Protein AF-A0A6B3GJB8-F1 (afdb_monomer)

Mean predicted aligned error: 4.23 Å

Radius of gyration: 13.43 Å; Cα contacts (8 Å, |Δi|>4): 117; chains: 1; bounding box: 30×20×35 Å

Structure (mmCIF, N/CA/C/O backbone):
data_AF-A0A6B3GJB8-F1
#
_entry.id   AF-A0A6B3GJB8-F1
#
loop_
_atom_site.group_PDB
_atom_site.id
_atom_site.type_symbol
_atom_site.label_atom_id
_atom_site.label_alt_id
_atom_site.label_comp_id
_atom_site.label_asym_id
_atom_site.label_entity_id
_atom_site.label_seq_id
_atom_site.pdbx_PDB_ins_code
_atom_site.Cartn_x
_atom_site.Cartn_y
_atom_site.Cartn_z
_atom_site.occupancy
_atom_site.B_iso_or_equiv
_atom_site.auth_seq_id
_atom_site.auth_comp_id
_atom_site.auth_asym_id
_atom_site.auth_atom_id
_atom_site.pdbx_PDB_model_num
ATOM 1 N N . SER A 1 1 ? 12.548 7.630 12.972 1.00 66.88 1 SER A N 1
ATOM 2 C CA . SER A 1 1 ? 12.031 6.910 11.793 1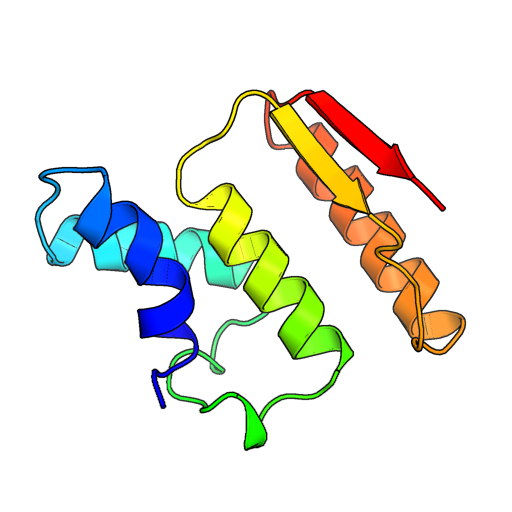.00 66.88 1 SER A CA 1
ATOM 3 C C . SER A 1 1 ? 11.082 5.821 12.235 1.00 66.88 1 SER A C 1
ATOM 5 O O . SER A 1 1 ? 11.374 5.161 13.221 1.00 66.88 1 SER A O 1
ATOM 7 N N . MET A 1 2 ? 9.956 5.674 11.542 1.00 88.81 2 MET A N 1
ATOM 8 C CA . MET A 1 2 ? 8.957 4.627 11.790 1.00 88.81 2 MET A CA 1
ATOM 9 C C . MET A 1 2 ? 9.321 3.359 11.006 1.00 88.81 2 MET A C 1
ATOM 11 O O . MET A 1 2 ? 9.931 3.468 9.940 1.00 88.81 2 MET A O 1
ATOM 15 N N . SER A 1 3 ? 8.952 2.181 11.515 1.00 94.94 3 SER A N 1
ATOM 16 C CA . SER A 1 3 ? 9.074 0.911 10.782 1.00 94.94 3 SER A CA 1
ATOM 17 C C . SER A 1 3 ? 8.152 0.881 9.556 1.00 94.94 3 SER A C 1
ATOM 19 O O . SER A 1 3 ? 7.265 1.730 9.414 1.00 94.94 3 SER A O 1
ATOM 21 N N . LEU A 1 4 ? 8.346 -0.081 8.653 1.00 95.19 4 LEU A N 1
ATOM 22 C CA . LEU A 1 4 ? 7.435 -0.318 7.532 1.00 95.19 4 LEU A CA 1
ATOM 23 C C . LEU A 1 4 ? 6.006 -0.574 8.031 1.00 95.19 4 LEU A C 1
ATOM 25 O O . LEU A 1 4 ? 5.071 0.048 7.528 1.00 95.19 4 LEU A O 1
ATOM 29 N N . PHE A 1 5 ? 5.850 -1.402 9.068 1.00 96.62 5 PHE A N 1
ATOM 30 C CA . PHE A 1 5 ? 4.564 -1.638 9.723 1.00 96.62 5 PHE A CA 1
ATOM 31 C C . PHE A 1 5 ? 3.934 -0.338 10.222 1.00 96.62 5 PHE A C 1
ATOM 33 O O . PHE A 1 5 ? 2.789 -0.041 9.894 1.00 96.62 5 PHE A O 1
ATOM 40 N N . ASP A 1 6 ? 4.683 0.469 10.975 1.00 96.25 6 ASP A N 1
ATOM 41 C CA . ASP A 1 6 ? 4.153 1.702 11.557 1.00 96.25 6 ASP A CA 1
ATOM 42 C C . ASP A 1 6 ? 3.796 2.739 10.490 1.00 96.25 6 ASP A C 1
ATOM 44 O O . ASP A 1 6 ? 2.800 3.444 10.638 1.00 96.25 6 ASP A O 1
ATOM 48 N N . ASN A 1 7 ? 4.568 2.821 9.401 1.00 95.75 7 ASN A N 1
ATOM 49 C CA . ASN A 1 7 ? 4.246 3.690 8.266 1.00 95.75 7 ASN A CA 1
ATOM 50 C C . ASN A 1 7 ? 2.909 3.309 7.626 1.00 95.75 7 ASN A C 1
ATOM 52 O O . ASN A 1 7 ? 2.126 4.191 7.279 1.00 95.75 7 ASN A O 1
ATOM 56 N N . ILE A 1 8 ? 2.657 2.011 7.460 1.00 96.38 8 ILE A N 1
ATOM 57 C CA . ILE A 1 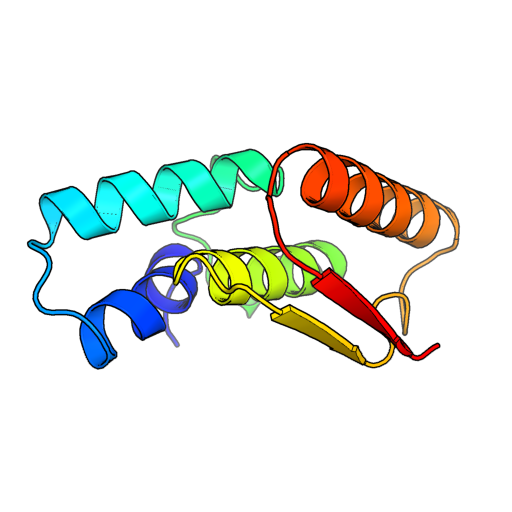8 ? 1.428 1.494 6.854 1.00 96.38 8 ILE A CA 1
ATOM 58 C C . ILE A 1 8 ? 0.255 1.589 7.842 1.00 96.38 8 ILE A C 1
ATOM 60 O O . ILE A 1 8 ? -0.860 1.889 7.435 1.00 96.38 8 ILE A O 1
ATOM 64 N N . ALA A 1 9 ? 0.495 1.416 9.143 1.00 97.12 9 ALA A N 1
ATOM 65 C CA . ALA A 1 9 ? -0.514 1.556 10.195 1.00 97.12 9 ALA A CA 1
ATOM 66 C C . ALA A 1 9 ? -0.944 3.011 10.443 1.00 97.12 9 ALA A C 1
ATOM 68 O O . ALA A 1 9 ? -2.032 3.247 10.970 1.00 97.12 9 ALA A O 1
ATOM 69 N N . PHE A 1 10 ? -0.099 3.984 10.093 1.00 96.44 10 PHE A N 1
ATOM 70 C CA . PHE A 1 10 ? -0.301 5.394 10.424 1.00 96.44 10 PHE A CA 1
ATOM 71 C C . PHE A 1 10 ? -1.679 5.946 10.006 1.00 96.44 10 PHE A C 1
ATOM 73 O O . PHE A 1 10 ? -2.377 6.458 10.879 1.00 96.44 10 PHE A O 1
ATOM 80 N N . PRO A 1 11 ? -2.160 5.781 8.755 1.00 95.81 11 PRO A N 1
ATOM 81 C CA . PRO A 1 11 ? -3.463 6.318 8.360 1.00 95.81 11 PRO A CA 1
ATOM 82 C C . PRO A 1 11 ? -4.630 5.704 9.144 1.00 95.81 11 PRO A C 1
ATOM 84 O O . PRO A 1 11 ? -5.595 6.396 9.455 1.00 95.81 11 PRO A O 1
ATOM 87 N N . LEU A 1 12 ? -4.540 4.418 9.505 1.00 96.12 12 LEU A N 1
ATOM 88 C CA . LEU A 1 12 ? -5.557 3.755 10.323 1.00 96.12 12 LEU A CA 1
ATOM 89 C C . LEU A 1 12 ? -5.597 4.324 11.741 1.00 96.12 12 LEU A C 1
ATOM 91 O O . LEU A 1 12 ? -6.685 4.518 12.280 1.00 96.12 12 LEU A O 1
ATOM 95 N N . ARG A 1 13 ? -4.430 4.588 12.340 1.00 95.69 13 ARG A N 1
ATOM 96 C CA . ARG A 1 13 ? -4.327 5.168 13.687 1.00 95.69 13 ARG A CA 1
ATOM 97 C C . ARG A 1 13 ? -4.839 6.612 13.732 1.00 95.69 13 ARG A C 1
ATOM 99 O O . ARG A 1 13 ? -5.479 6.980 14.708 1.00 95.69 13 ARG A O 1
ATOM 106 N N . GLU A 1 14 ? -4.609 7.391 12.675 1.00 96.06 14 GLU A N 1
ATOM 107 C CA . GLU A 1 14 ? -5.012 8.804 12.605 1.00 96.06 14 GLU A CA 1
ATOM 108 C C . GLU A 1 14 ? -6.482 9.006 12.207 1.00 96.06 14 GLU A C 1
ATOM 110 O O . GLU A 1 14 ? -7.159 9.891 12.729 1.00 96.06 14 GLU A O 1
ATOM 115 N N . HIS A 1 15 ? -7.002 8.198 11.278 1.00 95.19 15 HIS A N 1
ATOM 116 C CA . HIS A 1 15 ? -8.320 8.429 10.672 1.00 95.19 15 HIS A CA 1
ATOM 117 C C . HIS A 1 15 ? -9.404 7.445 11.121 1.00 95.19 15 HIS A C 1
ATOM 119 O O . HIS A 1 15 ? -10.555 7.563 10.700 1.00 95.19 15 HIS A O 1
ATOM 125 N N . THR A 1 16 ? -9.083 6.481 11.987 1.00 94.00 16 THR A N 1
ATOM 126 C CA . THR A 1 16 ? -10.063 5.517 12.507 1.00 94.00 16 THR A CA 1
ATOM 127 C C . THR A 1 16 ? -9.962 5.374 14.025 1.00 94.00 16 THR A C 1
ATOM 129 O O . THR A 1 16 ? -9.018 5.833 14.655 1.00 94.00 16 THR A O 1
ATOM 132 N N . ARG A 1 17 ? -10.953 4.715 14.639 1.00 94.81 17 ARG A N 1
ATOM 133 C CA . ARG A 1 17 ? -10.943 4.346 16.070 1.00 94.81 17 ARG A CA 1
ATOM 134 C C . ARG A 1 17 ? -10.794 2.835 16.273 1.00 94.81 17 ARG A C 1
ATOM 136 O O . ARG A 1 17 ? -11.300 2.284 17.251 1.00 94.81 17 ARG A O 1
ATOM 143 N N . LYS A 1 18 ? -10.172 2.149 15.308 1.00 95.25 18 LYS A N 1
ATOM 144 C CA . LYS A 1 18 ? -9.973 0.695 15.343 1.00 95.25 18 LYS A CA 1
ATOM 145 C C . LYS A 1 18 ? -9.027 0.310 16.480 1.00 95.25 18 LYS A C 1
ATOM 147 O O . LYS A 1 18 ? -8.138 1.070 16.856 1.00 95.25 18 LYS A O 1
ATOM 152 N N . LYS A 1 19 ? -9.213 -0.88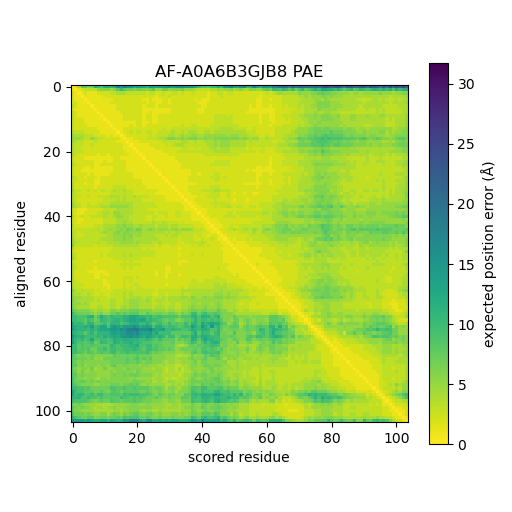7 17.037 1.00 96.88 19 LYS A N 1
ATOM 153 C CA . LYS A 1 19 ? -8.306 -1.420 18.068 1.00 96.88 19 LYS A CA 1
ATOM 154 C C . LYS A 1 19 ? -6.972 -1.811 17.433 1.00 96.88 19 LYS A C 1
ATOM 156 O O . LYS A 1 19 ? -6.943 -2.255 16.291 1.00 96.88 19 LYS A O 1
ATOM 161 N N . GLU A 1 20 ? -5.886 -1.758 18.199 1.00 95.75 20 GLU A N 1
ATOM 162 C CA . GLU A 1 20 ? -4.544 -2.095 17.697 1.00 95.75 20 GLU A CA 1
ATOM 163 C C . GLU A 1 20 ? -4.450 -3.525 17.126 1.00 95.75 20 GLU A C 1
ATOM 165 O O . GLU A 1 20 ? -3.743 -3.768 16.151 1.00 95.75 20 GLU A O 1
ATOM 170 N N . SER A 1 21 ? -5.212 -4.477 17.675 1.00 96.81 21 SER A N 1
ATOM 171 C CA . SER A 1 21 ? -5.310 -5.836 17.125 1.00 96.81 21 SER A CA 1
ATOM 172 C C . SER A 1 21 ? -5.941 -5.872 15.729 1.00 96.81 21 SER A C 1
ATOM 174 O O . SER A 1 21 ? -5.508 -6.641 14.873 1.00 96.81 21 SER A O 1
ATOM 176 N N . GLU A 1 22 ? -6.942 -5.026 15.484 1.00 96.94 22 GLU A N 1
ATOM 177 C CA . GLU A 1 22 ? -7.597 -4.891 14.185 1.00 96.94 22 GLU A CA 1
ATOM 178 C C . GLU A 1 22 ? -6.691 -4.168 13.185 1.00 96.94 22 GLU A C 1
ATOM 180 O O . GLU A 1 22 ? -6.560 -4.623 12.052 1.00 96.94 22 GLU A O 1
ATOM 185 N N . ILE A 1 23 ? -6.009 -3.103 13.622 1.00 97.06 23 ILE A N 1
ATOM 186 C CA . ILE A 1 23 ? -5.016 -2.383 12.814 1.00 97.06 23 ILE A CA 1
ATOM 187 C C . ILE A 1 23 ? -3.918 -3.342 12.366 1.00 97.06 23 ILE A C 1
ATOM 189 O O . ILE A 1 23 ? -3.638 -3.428 11.175 1.00 97.06 23 ILE A O 1
ATOM 193 N N . ARG A 1 24 ? -3.351 -4.129 13.291 1.00 96.69 24 ARG A N 1
ATOM 194 C CA . ARG A 1 24 ? -2.340 -5.134 12.951 1.00 96.69 24 ARG A CA 1
ATOM 195 C C . ARG A 1 24 ? -2.849 -6.108 11.893 1.00 96.69 24 ARG A C 1
ATOM 197 O O . ARG A 1 24 ? -2.124 -6.368 10.943 1.00 96.69 24 ARG A O 1
ATOM 204 N N . ARG A 1 25 ? -4.077 -6.617 12.022 1.00 96.81 25 ARG A N 1
ATOM 205 C CA . ARG A 1 25 ? -4.662 -7.533 11.030 1.00 96.81 25 ARG A CA 1
ATOM 206 C C . ARG A 1 25 ? -4.725 -6.898 9.637 1.00 96.81 25 ARG A C 1
ATOM 208 O O . ARG A 1 25 ? -4.216 -7.493 8.696 1.00 96.81 25 ARG A O 1
ATOM 215 N N . ILE A 1 26 ? -5.285 -5.690 9.530 1.00 95.88 26 ILE A N 1
ATOM 216 C CA . ILE A 1 26 ? -5.428 -4.974 8.249 1.00 95.88 26 ILE A CA 1
ATOM 217 C C . ILE A 1 26 ? -4.055 -4.677 7.638 1.00 95.88 26 ILE A C 1
ATOM 219 O O . ILE A 1 26 ? -3.839 -4.890 6.450 1.00 95.88 26 ILE A O 1
ATOM 223 N N . VAL A 1 27 ? -3.109 -4.196 8.445 1.00 96.62 27 VAL A N 1
ATOM 224 C CA . VAL A 1 27 ? -1.766 -3.844 7.971 1.00 96.62 27 VAL A CA 1
ATOM 225 C C . VAL A 1 27 ? -1.035 -5.071 7.434 1.00 96.62 27 VAL A C 1
ATOM 227 O O . VAL A 1 27 ? -0.464 -4.996 6.352 1.00 96.62 27 VAL A O 1
ATOM 230 N N . MET A 1 28 ? -1.082 -6.201 8.145 1.00 96.56 28 MET A N 1
ATOM 231 C CA . MET A 1 28 ? -0.448 -7.443 7.688 1.00 96.56 28 MET A CA 1
ATOM 232 C C . MET A 1 28 ? -1.056 -7.949 6.376 1.00 96.56 28 MET A C 1
ATOM 234 O O . MET A 1 28 ? -0.315 -8.348 5.485 1.00 96.56 28 MET A O 1
ATOM 238 N N . GLU A 1 29 ? -2.380 -7.868 6.229 1.00 94.38 29 GLU A N 1
ATOM 239 C CA . GLU A 1 29 ? -3.077 -8.221 4.987 1.00 94.38 29 GLU A CA 1
ATOM 240 C C . GLU A 1 29 ? -2.626 -7.335 3.815 1.00 94.38 29 GLU A C 1
ATOM 242 O O . GLU A 1 29 ? -2.265 -7.839 2.754 1.00 94.38 29 GLU A O 1
ATOM 247 N N . ARG A 1 30 ? -2.548 -6.010 4.004 1.00 93.25 30 ARG A N 1
ATOM 248 C CA . ARG A 1 30 ? -2.082 -5.107 2.936 1.00 93.25 30 ARG A CA 1
ATOM 249 C C . ARG A 1 30 ? -0.592 -5.270 2.623 1.00 93.25 30 ARG A C 1
ATOM 251 O O . ARG A 1 30 ? -0.206 -5.079 1.474 1.00 93.25 30 ARG A O 1
ATOM 258 N N . ILE A 1 31 ? 0.236 -5.625 3.606 1.00 94.75 31 ILE A N 1
ATOM 259 C CA . ILE A 1 31 ? 1.660 -5.948 3.408 1.00 94.75 31 ILE A CA 1
ATOM 260 C C . ILE A 1 31 ? 1.828 -7.209 2.552 1.00 94.75 31 ILE A C 1
ATOM 262 O O . ILE A 1 31 ? 2.712 -7.243 1.692 1.00 94.75 31 ILE A O 1
ATOM 266 N N . ASP A 1 32 ? 0.986 -8.219 2.766 1.00 93.56 32 ASP A N 1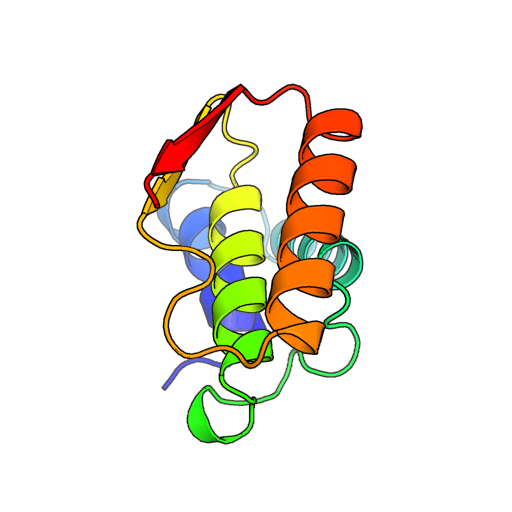
ATOM 267 C CA . ASP A 1 32 ? 0.983 -9.455 1.982 1.00 93.56 32 ASP A CA 1
ATOM 268 C C . ASP A 1 32 ? 0.581 -9.211 0.529 1.00 93.56 32 ASP A C 1
ATOM 270 O O . ASP A 1 32 ? 1.318 -9.573 -0.386 1.00 93.56 32 ASP A O 1
ATOM 274 N N . ILE A 1 33 ? -0.499 -8.457 0.313 1.00 89.56 33 ILE A N 1
ATOM 275 C CA . ILE A 1 33 ? -0.979 -8.102 -1.028 1.00 89.56 33 ILE A CA 1
ATOM 276 C C . ILE A 1 33 ? 0.118 -7.438 -1.881 1.00 89.56 33 ILE A C 1
ATOM 278 O O . ILE A 1 33 ? 0.221 -7.696 -3.078 1.00 89.56 33 ILE A O 1
ATOM 282 N N . VAL A 1 34 ? 0.971 -6.598 -1.286 1.00 90.00 34 VAL A N 1
ATOM 283 C CA . VAL A 1 34 ? 2.078 -5.947 -2.013 1.00 90.00 34 VAL A CA 1
ATOM 284 C C . VAL A 1 34 ? 3.380 -6.767 -2.031 1.00 90.00 34 VAL A C 1
ATOM 286 O O . VAL A 1 34 ? 4.413 -6.294 -2.520 1.00 90.00 34 VAL A O 1
ATOM 289 N N . GLY A 1 35 ? 3.365 -7.988 -1.492 1.00 90.50 35 GLY A N 1
ATOM 290 C CA . GLY A 1 35 ? 4.498 -8.911 -1.473 1.00 90.50 35 GLY A CA 1
ATOM 291 C C . GLY A 1 35 ? 5.649 -8.451 -0.577 1.00 90.50 35 GLY A C 1
ATOM 292 O O . GLY A 1 35 ? 6.815 -8.550 -0.974 1.00 90.50 35 GLY A O 1
ATOM 293 N N . LEU A 1 36 ? 5.338 -7.885 0.595 1.00 93.81 36 LEU A N 1
ATOM 294 C CA . LEU A 1 36 ? 6.315 -7.376 1.568 1.00 93.81 36 LEU A CA 1
ATOM 295 C C . LEU A 1 36 ? 6.281 -8.105 2.924 1.00 93.81 36 LEU A C 1
ATOM 297 O O . LEU A 1 36 ? 6.853 -7.599 3.893 1.00 93.81 36 LEU A O 1
ATOM 301 N N . LEU A 1 37 ? 5.664 -9.291 3.001 1.00 94.44 37 LEU A N 1
ATOM 302 C CA . LEU A 1 37 ? 5.739 -10.143 4.194 1.00 94.44 37 LEU A CA 1
ATOM 303 C C . LEU A 1 37 ? 7.198 -10.397 4.611 1.00 94.44 37 LEU A C 1
ATOM 305 O O . LEU A 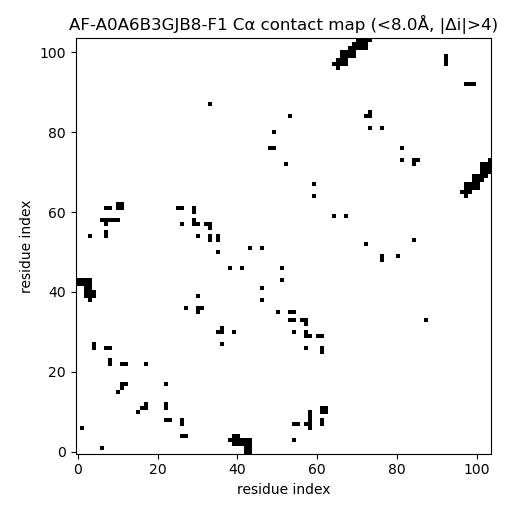1 37 ? 8.076 -10.630 3.777 1.00 94.44 37 LEU A O 1
ATOM 309 N N . GLY A 1 38 ? 7.462 -10.334 5.914 1.00 93.00 38 GLY A N 1
ATOM 310 C CA . GLY A 1 38 ? 8.795 -10.457 6.512 1.00 93.00 38 GLY A CA 1
ATOM 311 C C . GLY A 1 38 ? 9.635 -9.172 6.486 1.00 93.00 38 GLY A C 1
ATOM 312 O O . GLY A 1 38 ? 10.762 -9.163 6.989 1.00 93.00 38 GLY A O 1
ATOM 313 N N . ALA A 1 39 ? 9.134 -8.078 5.899 1.00 94.56 39 ALA A N 1
ATOM 314 C CA . ALA A 1 39 ? 9.797 -6.771 5.898 1.00 94.56 39 ALA A CA 1
ATOM 315 C C . ALA A 1 39 ? 9.169 -5.763 6.879 1.00 94.56 39 ALA A C 1
AT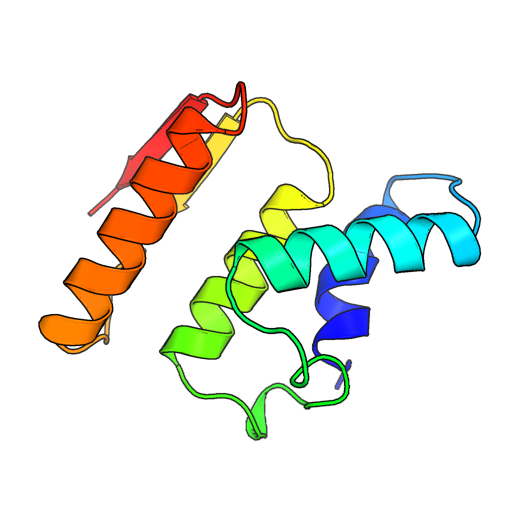OM 317 O O . ALA A 1 39 ? 9.567 -4.600 6.890 1.00 94.56 39 ALA A O 1
ATOM 318 N N . GLU A 1 40 ? 8.217 -6.180 7.713 1.00 93.88 40 GLU A N 1
ATOM 319 C CA . GLU A 1 40 ? 7.383 -5.304 8.550 1.00 93.88 40 GLU A CA 1
ATOM 320 C C . GLU A 1 40 ? 8.198 -4.510 9.571 1.00 93.88 40 GLU A C 1
ATOM 322 O O . GLU A 1 40 ? 7.933 -3.332 9.816 1.00 93.88 40 GLU A O 1
ATOM 327 N N . GLY A 1 41 ? 9.220 -5.151 10.139 1.00 94.25 41 GLY A N 1
ATOM 328 C CA . GLY A 1 41 ? 10.125 -4.539 11.109 1.00 94.25 41 GLY A CA 1
ATOM 329 C C . GLY A 1 41 ? 11.218 -3.663 10.494 1.00 94.25 41 GLY A C 1
ATOM 330 O O . GLY A 1 41 ? 11.914 -2.976 11.237 1.00 94.25 41 GLY A O 1
ATOM 331 N N . LYS A 1 42 ? 11.385 -3.669 9.164 1.00 95.06 42 LYS A N 1
ATOM 332 C CA . LYS A 1 42 ? 12.461 -2.923 8.502 1.00 95.06 42 LYS A CA 1
ATOM 333 C C . LYS A 1 42 ? 12.186 -1.425 8.520 1.00 95.06 42 LYS A C 1
ATOM 335 O O . LYS A 1 42 ? 11.054 -0.971 8.338 1.00 95.06 42 LYS A O 1
ATOM 340 N N . LEU A 1 43 ? 13.242 -0.645 8.686 1.00 94.62 43 LEU A N 1
ATOM 341 C CA . LEU A 1 43 ? 13.225 0.805 8.562 1.00 94.62 43 LEU A CA 1
ATOM 342 C C . LEU A 1 43 ? 13.336 1.228 7.083 1.00 94.62 43 LEU A C 1
ATOM 344 O O . LEU A 1 43 ? 13.846 0.475 6.252 1.00 94.62 43 LEU A O 1
ATOM 348 N N . PRO A 1 44 ? 12.932 2.463 6.724 1.00 88.19 44 PRO A N 1
ATOM 349 C CA . PRO A 1 44 ? 12.991 2.956 5.343 1.00 88.19 44 PRO A CA 1
ATOM 350 C C . PRO A 1 44 ? 14.376 2.882 4.675 1.00 88.19 44 PRO A C 1
ATOM 352 O O . PRO A 1 44 ? 14.460 2.768 3.451 1.00 88.19 44 PRO A O 1
ATOM 355 N N . GLY A 1 45 ? 15.456 2.935 5.465 1.00 90.62 45 GLY A N 1
ATOM 356 C CA . GLY A 1 45 ? 16.835 2.786 4.983 1.00 90.62 45 GLY A CA 1
ATOM 357 C C . GLY A 1 45 ? 17.246 1.342 4.665 1.00 90.62 45 GLY A C 1
ATOM 358 O O . GLY A 1 45 ? 18.240 1.134 3.982 1.00 90.62 45 GLY A O 1
ATOM 359 N N . GLU A 1 46 ? 16.475 0.352 5.117 1.00 91.06 46 GLU A N 1
ATOM 360 C CA . GLU A 1 46 ? 16.771 -1.084 4.989 1.00 91.06 46 GLU A CA 1
ATOM 361 C C . GLU A 1 46 ? 15.968 -1.760 3.861 1.00 91.06 46 GLU A C 1
ATOM 363 O O . GLU A 1 46 ? 16.063 -2.971 3.645 1.00 91.06 46 GLU A O 1
ATOM 368 N N . ILE A 1 47 ? 15.152 -0.986 3.140 1.00 90.75 47 ILE A N 1
ATOM 369 C CA . ILE A 1 47 ? 14.293 -1.457 2.050 1.00 90.75 47 ILE A CA 1
ATOM 370 C C . ILE A 1 47 ? 14.695 -0.813 0.717 1.00 90.75 47 ILE A C 1
ATOM 372 O O . ILE A 1 47 ? 15.080 0.356 0.656 1.00 90.75 47 ILE A O 1
ATOM 376 N N . SER A 1 48 ? 14.612 -1.579 -0.376 1.00 89.62 48 SER A N 1
ATOM 377 C CA . SER A 1 48 ? 14.974 -1.100 -1.718 1.00 89.62 48 SER A CA 1
ATOM 378 C C . SER A 1 48 ? 13.997 -0.035 -2.239 1.00 89.62 48 SER A C 1
ATOM 380 O O . SER A 1 48 ? 12.887 0.106 -1.729 1.00 89.62 48 SER A O 1
ATOM 382 N N . GLY A 1 49 ? 14.367 0.694 -3.299 1.00 87.31 49 GLY A N 1
ATOM 383 C CA . GLY A 1 49 ? 13.473 1.678 -3.930 1.00 87.31 49 GLY A CA 1
ATOM 384 C C . GLY A 1 49 ? 12.119 1.090 -4.347 1.00 87.31 49 GLY A C 1
ATOM 385 O O . GLY A 1 49 ? 11.078 1.654 -4.022 1.00 87.31 49 GLY A O 1
ATOM 386 N N . GLY A 1 50 ? 12.116 -0.100 -4.956 1.00 86.94 50 GLY A N 1
ATOM 387 C CA . GLY A 1 50 ? 10.878 -0.805 -5.307 1.00 86.94 50 GLY A CA 1
ATOM 388 C C . GLY A 1 50 ? 10.074 -1.267 -4.086 1.00 86.94 50 GLY A C 1
ATOM 389 O O . GLY A 1 50 ? 8.847 -1.237 -4.108 1.00 86.94 50 GLY A O 1
ATOM 390 N N . MET A 1 51 ? 10.735 -1.652 -2.986 1.00 90.94 51 MET A N 1
ATOM 391 C CA . MET A 1 51 ? 10.039 -1.944 -1.725 1.00 90.94 51 MET A CA 1
ATOM 392 C C . MET A 1 51 ? 9.418 -0.685 -1.116 1.00 90.94 51 MET A C 1
ATOM 394 O O . MET A 1 51 ? 8.304 -0.761 -0.614 1.00 90.94 51 MET A O 1
ATOM 398 N N . ARG A 1 52 ? 10.084 0.477 -1.200 1.00 90.56 52 ARG A N 1
ATOM 399 C CA . ARG A 1 52 ? 9.518 1.756 -0.738 1.00 90.56 52 ARG A CA 1
ATOM 400 C C . ARG A 1 52 ? 8.251 2.126 -1.501 1.00 90.56 52 ARG A C 1
ATOM 402 O O . ARG A 1 52 ? 7.264 2.488 -0.871 1.00 90.56 52 ARG A O 1
ATOM 409 N N . LYS A 1 53 ? 8.257 1.984 -2.829 1.00 89.00 53 LYS A N 1
ATOM 410 C CA . LYS A 1 53 ? 7.072 2.240 -3.663 1.00 89.00 53 LYS A CA 1
ATOM 411 C C . LYS A 1 53 ? 5.906 1.319 -3.292 1.00 89.00 53 LYS A C 1
ATOM 413 O O . LYS A 1 53 ? 4.804 1.795 -3.043 1.00 89.00 53 LYS A O 1
ATOM 418 N N . ARG A 1 54 ? 6.171 0.018 -3.137 1.00 90.69 54 ARG A N 1
ATOM 419 C CA . ARG A 1 54 ? 5.164 -0.966 -2.700 1.00 90.69 54 ARG A CA 1
ATOM 420 C C . ARG A 1 54 ? 4.659 -0.727 -1.274 1.00 90.69 54 ARG A C 1
ATOM 422 O O . ARG A 1 54 ? 3.470 -0.867 -1.023 1.00 90.69 54 ARG A O 1
ATOM 429 N N . ALA A 1 55 ? 5.522 -0.297 -0.354 1.00 93.25 55 ALA A N 1
ATOM 430 C CA . ALA A 1 55 ? 5.109 0.092 0.994 1.00 93.25 55 ALA A CA 1
ATOM 431 C C . ALA A 1 55 ? 4.214 1.344 0.976 1.00 93.25 55 ALA A C 1
ATOM 433 O O . ALA A 1 55 ? 3.239 1.416 1.721 1.00 93.25 55 ALA A O 1
ATOM 434 N N . GLY A 1 56 ? 4.509 2.310 0.097 1.00 92.25 56 GLY A N 1
ATOM 435 C CA . GLY A 1 56 ? 3.652 3.471 -0.148 1.00 92.25 56 GLY A CA 1
ATOM 436 C C . GLY A 1 56 ? 2.274 3.077 -0.681 1.00 92.25 56 GLY A C 1
ATOM 437 O O . GLY A 1 56 ? 1.266 3.577 -0.188 1.00 92.25 56 GLY A O 1
ATOM 438 N N . LEU A 1 57 ? 2.230 2.120 -1.610 1.00 91.06 57 LEU A N 1
ATOM 439 C CA . LEU A 1 57 ? 0.986 1.552 -2.125 1.00 91.06 57 LEU A CA 1
ATOM 440 C C . LEU A 1 57 ? 0.182 0.857 -1.019 1.00 91.06 57 LEU A C 1
ATOM 442 O O . LEU A 1 57 ? -0.982 1.185 -0.825 1.00 91.06 57 LEU A O 1
ATOM 446 N N . ALA A 1 58 ? 0.808 -0.009 -0.215 1.00 93.62 58 ALA A N 1
ATOM 447 C CA . ALA A 1 58 ? 0.142 -0.628 0.933 1.00 93.62 58 ALA A CA 1
ATOM 448 C C . ALA A 1 58 ? -0.433 0.423 1.894 1.00 93.62 58 ALA A C 1
ATOM 450 O O . ALA A 1 58 ? -1.581 0.301 2.312 1.00 93.62 58 ALA A O 1
ATOM 451 N N . ARG A 1 59 ? 0.321 1.495 2.184 1.00 94.81 59 ARG A N 1
ATOM 452 C CA . ARG A 1 59 ? -0.149 2.619 3.011 1.00 94.81 59 ARG A CA 1
ATOM 453 C C . ARG A 1 59 ? -1.348 3.348 2.400 1.00 94.81 59 ARG A C 1
ATOM 455 O O . ARG A 1 59 ? -2.183 3.835 3.150 1.00 94.81 59 ARG A O 1
ATOM 462 N N . ALA A 1 60 ? -1.445 3.456 1.079 1.00 92.44 60 ALA A N 1
ATOM 463 C CA . ALA A 1 60 ? -2.621 4.041 0.434 1.00 92.44 60 ALA A CA 1
ATOM 464 C C . ALA A 1 60 ? -3.846 3.112 0.540 1.00 92.44 60 ALA A C 1
ATOM 466 O O . ALA A 1 60 ? -4.963 3.580 0.742 1.00 92.44 60 ALA A O 1
ATOM 467 N N . LEU A 1 61 ? -3.629 1.796 0.471 1.00 91.81 61 LEU A N 1
ATOM 468 C CA . LEU A 1 61 ? -4.686 0.782 0.460 1.00 91.81 61 LEU A CA 1
ATOM 469 C C . LEU A 1 61 ? -5.310 0.482 1.830 1.00 91.81 61 LEU A C 1
ATOM 471 O O . LEU A 1 61 ? -6.436 -0.006 1.882 1.00 91.81 61 LEU A O 1
ATOM 475 N N . VAL A 1 62 ? -4.622 0.747 2.949 1.00 94.25 62 VAL A N 1
ATOM 476 C CA . VAL A 1 62 ? -5.141 0.387 4.290 1.00 94.25 62 VAL A CA 1
ATOM 477 C C . VAL A 1 62 ? -6.473 1.038 4.650 1.00 94.25 62 VAL A C 1
ATOM 479 O O . VAL A 1 62 ? -7.198 0.487 5.474 1.00 94.25 62 VAL A O 1
ATOM 482 N N . LEU A 1 63 ? -6.789 2.196 4.065 1.00 92.62 63 LEU A N 1
ATOM 483 C CA . LEU A 1 63 ? -8.046 2.908 4.304 1.00 92.62 63 LEU A CA 1
ATOM 484 C C . LEU A 1 63 ? -9.200 2.422 3.424 1.00 92.62 63 LEU A C 1
ATOM 486 O O . LEU A 1 63 ? -10.288 2.975 3.533 1.00 92.62 63 LEU A O 1
ATOM 490 N N . ASP A 1 64 ? -8.967 1.408 2.589 1.00 89.69 64 ASP A N 1
ATOM 491 C CA . ASP A 1 64 ? -9.943 0.892 1.627 1.00 89.69 64 ASP A CA 1
ATOM 492 C C . ASP A 1 64 ? -10.520 2.006 0.725 1.00 89.69 64 ASP A C 1
ATOM 494 O O . ASP A 1 64 ? -11.716 2.304 0.756 1.00 89.69 64 ASP A O 1
ATOM 498 N N . PRO A 1 65 ? -9.652 2.725 -0.016 1.00 90.88 65 PRO A N 1
ATOM 499 C CA . PRO A 1 65 ? -10.066 3.898 -0.771 1.00 90.88 65 PRO A CA 1
ATOM 500 C C . PRO A 1 65 ? -10.899 3.516 -1.999 1.00 90.88 65 PRO A C 1
ATOM 502 O O . PRO A 1 65 ? -10.591 2.554 -2.694 1.00 90.88 65 PRO A O 1
ATOM 505 N N . GLN A 1 66 ? -11.882 4.350 -2.343 1.00 90.31 66 GLN A N 1
ATOM 506 C CA . GLN A 1 66 ? -12.646 4.202 -3.591 1.00 90.31 66 GLN A CA 1
ATOM 507 C C . GLN A 1 66 ? -11.867 4.681 -4.827 1.00 90.31 66 GLN A C 1
ATOM 509 O O . GLN A 1 66 ? -12.199 4.317 -5.954 1.00 90.31 66 GLN A O 1
ATOM 514 N N . ILE A 1 67 ? -10.856 5.535 -4.632 1.00 90.88 67 ILE A N 1
ATOM 515 C CA . ILE A 1 67 ? -10.036 6.111 -5.702 1.00 90.88 67 ILE A CA 1
ATOM 516 C C . ILE A 1 67 ? -8.569 6.082 -5.278 1.00 90.88 67 ILE A C 1
ATOM 518 O O . ILE A 1 67 ? -8.228 6.520 -4.178 1.00 90.88 67 ILE A O 1
ATOM 522 N N . ILE A 1 68 ? -7.701 5.613 -6.171 1.00 90.75 68 ILE A N 1
ATOM 523 C CA . ILE A 1 68 ? -6.248 5.623 -6.000 1.00 90.75 68 ILE A CA 1
ATOM 524 C C . ILE A 1 68 ? -5.645 6.488 -7.101 1.00 90.75 68 ILE A C 1
ATOM 526 O O . ILE A 1 68 ? -5.879 6.260 -8.286 1.00 90.75 68 ILE A O 1
ATOM 530 N N . LEU A 1 69 ? -4.856 7.479 -6.695 1.00 90.94 69 LEU A N 1
ATOM 531 C CA . LEU A 1 69 ? -4.111 8.349 -7.597 1.00 90.94 69 LEU A CA 1
ATOM 532 C C . LEU A 1 69 ? -2.632 7.964 -7.523 1.00 90.94 69 LEU A C 1
ATOM 534 O O . LEU A 1 69 ? -2.030 8.017 -6.448 1.00 90.94 69 LEU A O 1
ATOM 538 N N . CYS A 1 70 ? -2.054 7.565 -8.651 1.00 87.19 70 CYS A N 1
ATOM 539 C CA . CYS A 1 70 ? -0.641 7.232 -8.774 1.00 87.19 70 CYS A CA 1
ATOM 540 C C . CYS A 1 70 ? 0.041 8.248 -9.688 1.00 87.19 70 CYS A C 1
ATOM 542 O O . CYS A 1 70 ? -0.285 8.323 -10.868 1.00 87.19 70 CYS A O 1
ATOM 544 N N . ASP A 1 71 ? 0.995 8.992 -9.139 1.00 86.81 71 ASP A N 1
ATOM 545 C CA . ASP A 1 71 ? 1.830 9.931 -9.886 1.00 86.81 71 ASP A CA 1
ATOM 546 C C . ASP A 1 71 ? 3.212 9.304 -10.113 1.00 86.81 71 ASP A C 1
ATOM 548 O O . ASP A 1 71 ? 3.880 8.920 -9.147 1.00 86.81 71 ASP A O 1
ATOM 552 N N . GLU A 1 72 ? 3.582 9.105 -11.378 1.00 85.06 72 GLU A N 1
ATOM 553 C CA . GLU A 1 72 ? 4.834 8.492 -11.847 1.00 85.06 72 GLU A CA 1
ATOM 554 C C . GLU A 1 72 ? 5.252 7.224 -11.062 1.00 85.06 72 GLU A C 1
ATOM 556 O O . GLU A 1 72 ? 6.340 7.163 -10.458 1.00 85.06 72 GLU A O 1
ATOM 561 N N . PRO A 1 73 ? 4.406 6.172 -11.019 1.00 78.44 73 PRO A N 1
ATOM 562 C CA . PRO A 1 73 ? 4.668 4.997 -10.191 1.00 78.44 73 PRO A CA 1
ATOM 563 C C . PRO A 1 73 ? 5.925 4.226 -10.616 1.00 78.44 73 PRO A C 1
ATOM 565 O O . PRO A 1 73 ? 6.547 3.568 -9.784 1.00 78.44 73 PRO A O 1
ATOM 568 N N . ASP A 1 74 ? 6.373 4.334 -11.858 1.00 81.31 74 ASP A N 1
ATOM 569 C CA . ASP A 1 74 ? 7.505 3.622 -12.459 1.00 81.31 74 ASP A CA 1
ATOM 570 C C . ASP A 1 74 ? 8.855 4.364 -12.369 1.00 81.31 74 ASP A C 1
ATOM 572 O O . ASP A 1 74 ? 9.909 3.730 -12.415 1.00 81.31 74 ASP A O 1
ATOM 576 N N . SER A 1 75 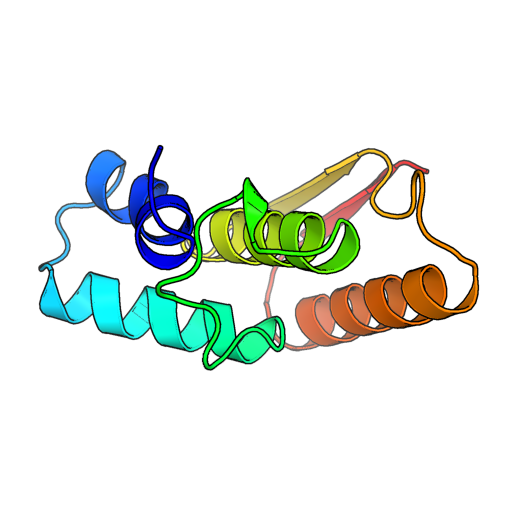? 8.855 5.672 -12.097 1.00 82.56 75 SER A N 1
ATOM 577 C CA . SER A 1 75 ? 10.056 6.527 -11.998 1.00 82.56 75 SER A CA 1
ATOM 578 C C . SER A 1 75 ? 11.254 5.914 -11.232 1.00 82.56 75 SER A C 1
ATOM 580 O O . SER A 1 75 ? 11.153 5.455 -10.090 1.00 82.56 75 SER A O 1
ATOM 582 N N . GLY A 1 76 ? 12.445 5.899 -11.835 1.00 76.94 76 GLY A N 1
ATOM 583 C CA . GLY A 1 76 ? 13.666 5.418 -11.166 1.00 76.94 76 GLY A CA 1
ATOM 584 C C . GLY A 1 76 ? 13.707 3.909 -10.866 1.00 76.94 76 GLY A C 1
ATOM 585 O O . GLY A 1 76 ? 14.519 3.473 -10.043 1.00 76.94 76 GLY A O 1
ATOM 586 N N . LEU A 1 77 ? 12.846 3.107 -11.505 1.00 79.69 77 LEU A N 1
ATOM 587 C CA . LEU A 1 77 ? 12.945 1.647 -11.540 1.00 79.69 77 LEU A CA 1
ATOM 588 C C . LEU A 1 77 ? 13.601 1.175 -12.845 1.00 79.69 77 LEU A C 1
ATOM 590 O O . LEU A 1 77 ? 13.507 1.823 -13.883 1.00 79.69 77 LEU A O 1
ATOM 594 N N . ASP A 1 78 ? 14.267 0.021 -12.801 1.00 83.75 78 ASP A N 1
ATOM 595 C CA . ASP A 1 78 ? 14.695 -0.673 -14.016 1.00 83.75 78 ASP A CA 1
ATOM 596 C C . ASP A 1 78 ? 13.483 -1.281 -14.762 1.00 83.75 78 ASP A C 1
ATOM 598 O O . ASP A 1 78 ? 12.420 -1.478 -14.157 1.00 83.75 78 ASP A O 1
ATOM 602 N N . PRO A 1 79 ? 13.611 -1.610 -16.063 1.00 81.69 79 PRO A N 1
ATOM 603 C CA . PRO A 1 79 ? 12.491 -2.116 -16.862 1.00 81.69 79 PRO A CA 1
ATOM 604 C C . PRO A 1 79 ? 11.821 -3.374 -16.287 1.00 81.69 79 PRO A C 1
ATOM 606 O O . PRO A 1 79 ? 10.603 -3.519 -16.375 1.00 81.69 79 PRO A O 1
ATOM 609 N N . VAL A 1 80 ? 12.590 -4.265 -15.648 1.00 83.56 80 VAL A N 1
ATOM 610 C CA . VAL A 1 80 ? 12.057 -5.503 -15.053 1.00 83.56 80 VAL A CA 1
ATOM 611 C C . VAL A 1 80 ? 11.195 -5.179 -13.833 1.00 83.56 80 VAL A C 1
ATOM 613 O O . VAL A 1 80 ? 10.090 -5.702 -13.689 1.00 83.56 80 VAL A O 1
ATOM 616 N N . ARG A 1 81 ? 11.662 -4.281 -12.959 1.00 80.19 81 ARG A N 1
ATOM 617 C CA . ARG A 1 81 ? 10.886 -3.837 -11.789 1.00 80.19 81 ARG A CA 1
ATOM 618 C C . ARG A 1 81 ? 9.660 -3.014 -12.163 1.00 80.19 81 ARG A C 1
ATOM 620 O O . ARG A 1 81 ? 8.658 -3.099 -11.457 1.00 80.19 81 ARG A O 1
ATOM 627 N N . THR A 1 82 ? 9.736 -2.252 -13.249 1.00 83.06 82 THR A N 1
ATOM 628 C CA . THR A 1 82 ? 8.596 -1.501 -13.786 1.00 83.06 82 THR A CA 1
ATOM 629 C C . THR A 1 82 ? 7.475 -2.450 -14.193 1.00 83.06 82 THR A C 1
ATOM 631 O O . THR A 1 82 ? 6.364 -2.318 -13.689 1.00 83.06 82 THR A O 1
ATOM 634 N N . ALA A 1 83 ? 7.785 -3.483 -14.986 1.00 84.94 83 ALA A N 1
ATOM 635 C CA . ALA A 1 83 ? 6.808 -4.498 -15.380 1.00 84.94 83 ALA A CA 1
ATOM 636 C C . ALA A 1 83 ? 6.166 -5.196 -14.168 1.00 84.94 83 ALA A C 1
ATOM 638 O O . ALA A 1 83 ? 4.954 -5.401 -14.135 1.00 84.94 83 ALA A O 1
ATOM 639 N N . TYR A 1 84 ? 6.964 -5.507 -13.141 1.00 84.06 84 TYR A N 1
ATOM 640 C CA . TYR A 1 84 ? 6.452 -6.097 -11.903 1.00 84.06 84 TYR A CA 1
ATOM 641 C C . TYR A 1 84 ? 5.484 -5.164 -11.157 1.00 84.06 84 TYR A C 1
ATOM 643 O O . TYR A 1 84 ? 4.442 -5.611 -10.681 1.00 84.06 84 TYR A O 1
ATOM 651 N N . LEU A 1 85 ? 5.798 -3.867 -11.061 1.00 83.44 85 LEU A N 1
ATOM 652 C CA . LEU A 1 85 ? 4.910 -2.894 -10.425 1.00 83.44 85 LEU A CA 1
ATOM 653 C C . LEU A 1 85 ? 3.617 -2.694 -11.225 1.00 83.44 85 LEU A C 1
ATOM 655 O O . LEU A 1 85 ? 2.545 -2.644 -10.628 1.00 83.44 85 LEU A O 1
ATOM 659 N N . SER A 1 86 ? 3.702 -2.614 -12.553 1.00 85.38 86 SER A N 1
ATOM 660 C CA . SER A 1 86 ? 2.527 -2.513 -13.421 1.00 85.38 86 SER A CA 1
ATOM 661 C C . SER A 1 86 ? 1.606 -3.720 -13.259 1.00 85.38 86 SER A C 1
ATOM 663 O O . SER A 1 86 ? 0.401 -3.540 -13.109 1.00 85.38 86 SER A O 1
ATOM 665 N N . GLN A 1 87 ? 2.162 -4.936 -13.213 1.00 88.06 87 GLN A N 1
ATOM 666 C CA . GLN A 1 87 ? 1.366 -6.139 -12.978 1.00 88.06 87 GLN A CA 1
ATOM 667 C C . GLN A 1 87 ? 0.695 -6.109 -11.602 1.00 88.06 87 GLN A C 1
ATOM 669 O O . GLN A 1 87 ? -0.498 -6.371 -11.506 1.00 88.06 87 GLN A O 1
ATOM 674 N N . LEU A 1 88 ? 1.420 -5.693 -10.557 1.00 85.81 88 LEU A N 1
ATOM 675 C CA . LEU A 1 88 ? 0.848 -5.538 -9.220 1.00 85.81 88 LEU A CA 1
ATOM 676 C C . LEU A 1 88 ? -0.329 -4.548 -9.207 1.00 85.81 88 LEU A C 1
ATOM 678 O O . LEU A 1 88 ? -1.333 -4.812 -8.556 1.00 85.81 88 LEU A O 1
ATOM 682 N N . LEU A 1 89 ? -0.231 -3.421 -9.920 1.00 86.44 89 LEU A N 1
ATOM 683 C CA . LEU A 1 89 ? -1.328 -2.451 -10.022 1.00 86.44 89 LEU A CA 1
ATOM 684 C C . LEU A 1 89 ? -2.551 -3.041 -10.739 1.00 86.44 89 LEU A C 1
ATOM 686 O O . LEU A 1 89 ? -3.675 -2.822 -10.295 1.00 86.44 89 LEU A O 1
ATOM 690 N N . ILE A 1 90 ? -2.340 -3.820 -11.804 1.00 87.25 90 ILE A N 1
ATOM 691 C CA . ILE A 1 90 ? -3.417 -4.519 -12.521 1.00 87.25 90 ILE A CA 1
ATOM 692 C C . ILE A 1 90 ? -4.097 -5.541 -11.603 1.00 87.25 90 ILE A C 1
ATOM 694 O O . ILE A 1 90 ? -5.324 -5.549 -11.498 1.00 87.25 90 ILE A O 1
ATOM 698 N N . ASP A 1 91 ? -3.309 -6.362 -10.908 1.00 87.81 91 ASP A N 1
ATOM 699 C CA . ASP A 1 91 ? -3.818 -7.395 -10.004 1.00 87.81 91 ASP A CA 1
ATOM 700 C C . ASP A 1 91 ? -4.606 -6.770 -8.844 1.00 87.81 91 ASP A C 1
ATOM 702 O O . ASP A 1 91 ? -5.679 -7.250 -8.480 1.00 87.81 91 ASP A O 1
ATOM 706 N N . LEU A 1 92 ? -4.116 -5.651 -8.303 1.00 85.19 92 LEU A N 1
ATOM 707 C CA . LEU A 1 92 ? -4.803 -4.874 -7.275 1.00 85.19 92 LEU A CA 1
ATOM 708 C C . LEU A 1 92 ? -6.123 -4.286 -7.770 1.00 85.19 92 LEU A C 1
ATOM 710 O O . LEU A 1 92 ? -7.118 -4.367 -7.060 1.00 85.19 92 LEU A O 1
ATOM 714 N N . ASN A 1 93 ? -6.145 -3.715 -8.974 1.00 84.94 93 ASN A N 1
ATOM 715 C CA . ASN A 1 93 ? -7.358 -3.146 -9.561 1.00 84.94 93 ASN A CA 1
ATOM 716 C C . ASN A 1 93 ? -8.420 -4.219 -9.848 1.00 84.94 93 ASN A C 1
ATOM 718 O O . ASN A 1 93 ? -9.607 -3.926 -9.857 1.00 84.94 93 ASN A O 1
ATOM 722 N N . ALA A 1 94 ? -8.006 -5.468 -10.079 1.00 84.62 94 ALA A N 1
ATOM 723 C CA . ALA A 1 94 ? -8.929 -6.588 -10.241 1.00 84.62 94 ALA A CA 1
ATOM 724 C C . ALA A 1 94 ? -9.478 -7.117 -8.902 1.00 84.62 94 ALA A C 1
ATOM 726 O O . ALA A 1 94 ? -10.568 -7.686 -8.869 1.00 84.62 94 ALA A O 1
ATOM 727 N N . GLN A 1 95 ? -8.724 -6.968 -7.809 1.00 82.69 95 GLN A N 1
ATOM 728 C CA . GLN A 1 95 ? -9.104 -7.457 -6.478 1.00 82.69 95 GLN A CA 1
ATOM 729 C C . GLN A 1 95 ? -9.859 -6.421 -5.642 1.00 82.69 95 GLN A C 1
ATOM 731 O O . GLN A 1 95 ? -10.624 -6.792 -4.752 1.00 82.69 95 GLN A O 1
ATOM 736 N N . ILE A 1 96 ? -9.619 -5.137 -5.892 1.00 80.75 96 ILE A N 1
ATOM 737 C CA . ILE A 1 96 ? -10.158 -4.025 -5.114 1.00 80.75 96 ILE A CA 1
ATOM 738 C C . ILE A 1 96 ? -11.144 -3.259 -5.992 1.00 80.75 96 ILE A C 1
ATOM 740 O O . ILE A 1 96 ? -10.811 -2.882 -7.110 1.00 80.75 96 ILE A O 1
ATOM 744 N N . ASP A 1 97 ? -12.338 -2.984 -5.465 1.00 80.69 97 ASP A N 1
ATOM 745 C CA . ASP A 1 97 ? -13.367 -2.166 -6.124 1.00 80.69 97 ASP A CA 1
ATOM 746 C C . ASP A 1 97 ? -13.022 -0.663 -6.037 1.00 80.69 97 ASP A C 1
ATOM 748 O O . ASP A 1 97 ? -13.748 0.148 -5.463 1.00 80.69 97 ASP A O 1
ATOM 752 N N . ALA A 1 98 ? -11.837 -0.300 -6.535 1.00 85.44 98 ALA A N 1
ATOM 753 C CA . ALA A 1 98 ? -11.301 1.055 -6.519 1.00 85.44 98 ALA A CA 1
ATOM 754 C C . ALA A 1 98 ? -11.010 1.536 -7.942 1.00 85.44 98 ALA A C 1
ATOM 756 O O . ALA A 1 98 ? -10.503 0.799 -8.779 1.00 85.44 98 ALA A O 1
ATOM 757 N N . THR A 1 99 ? -11.271 2.813 -8.211 1.00 88.75 99 THR A N 1
ATOM 758 C CA . THR A 1 99 ? -10.865 3.449 -9.470 1.00 88.75 99 THR A CA 1
ATOM 759 C C . THR A 1 99 ? -9.404 3.884 -9.381 1.00 88.75 99 THR A C 1
ATOM 761 O O . THR A 1 99 ? -9.061 4.708 -8.532 1.00 88.75 99 THR A O 1
ATOM 764 N N . MET A 1 100 ? -8.540 3.380 -10.264 1.00 89.69 10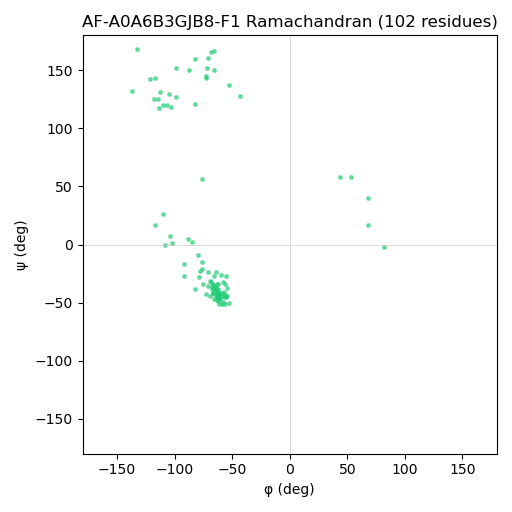0 MET A N 1
ATOM 765 C CA . MET A 1 100 ? -7.143 3.822 -10.347 1.00 89.69 100 MET A CA 1
ATOM 766 C C . MET A 1 100 ? -6.931 4.847 -11.465 1.00 89.69 100 MET A C 1
ATOM 768 O O . MET A 1 100 ? -7.247 4.586 -12.624 1.00 89.69 100 MET A O 1
ATOM 772 N N . LEU A 1 101 ? -6.337 5.992 -11.124 1.00 90.00 101 LEU A N 1
ATOM 773 C CA . LEU A 1 101 ? -5.800 6.961 -12.079 1.00 90.00 101 LEU A CA 1
ATOM 774 C C . LEU A 1 101 ? -4.276 6.948 -11.984 1.00 90.00 101 LEU A C 1
ATOM 776 O O . LEU A 1 101 ? -3.720 7.248 -10.929 1.00 90.00 101 LEU A O 1
ATOM 780 N N . ILE A 1 102 ? -3.613 6.622 -13.090 1.00 87.88 102 ILE A N 1
ATOM 781 C CA . ILE A 1 102 ? -2.154 6.579 -13.179 1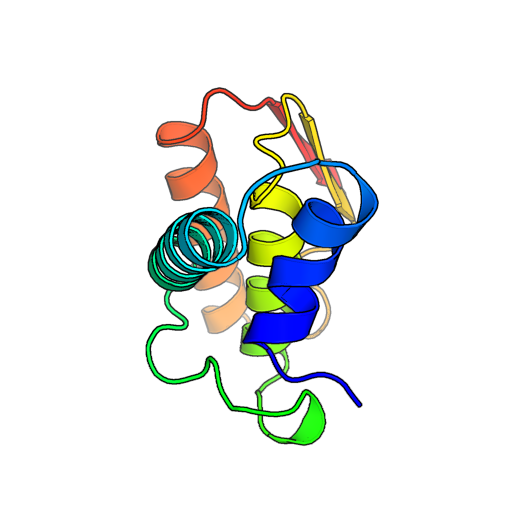.00 87.88 102 ILE A CA 1
ATOM 782 C C . ILE A 1 102 ? -1.693 7.672 -14.142 1.00 87.88 102 ILE A C 1
ATOM 784 O O . ILE A 1 102 ? -2.148 7.716 -15.285 1.00 87.88 102 ILE A O 1
ATOM 788 N N . VAL A 1 103 ? -0.794 8.535 -13.672 1.00 85.56 103 VAL A N 1
ATOM 789 C CA . VAL A 1 103 ? -0.093 9.545 -14.470 1.00 85.56 103 VAL A CA 1
ATOM 790 C C . VAL A 1 103 ? 1.340 9.061 -14.678 1.00 85.56 103 VAL A C 1
ATOM 792 O O . VAL A 1 103 ? 1.988 8.637 -13.720 1.00 85.56 103 VAL A O 1
ATOM 795 N N . THR A 1 104 ? 1.804 9.070 -15.926 1.00 75.75 104 THR A N 1
ATOM 796 C CA . THR A 1 104 ? 3.139 8.627 -16.347 1.00 75.75 104 THR A CA 1
ATOM 797 C C . THR A 1 104 ? 3.653 9.475 -17.497 1.00 75.75 104 THR A C 1
ATOM 799 O O . THR A 1 104 ? 2.813 10.112 -18.177 1.00 75.75 104 THR A O 1
#

Secondary structure (DSSP, 8-state):
---HHHHHHHHHHHH----HHHHHHHHHHHHHHTT-TT-TT--GGGS-HHHHHHHHHHHHHTT--SEEEEESTTTT--HHHHHHHHHHHHHHHHHS--EEEEE-

Foldseek 3Di:
DDFLLCLLLVCCVVPHPDDPVVSSVLLQVLCVLLPNPPRRRPDPVRDDPLVVLSSVVSSVPSVLDQEAEAECSQPPHDPVSSVVVVVSVVVCVVVGNHHYDYDD

Solvent-accessible surface area (backbone atoms only — not comparable to full-atom values): 6055 Å² total; per-residue (Å²): 136,61,31,45,44,52,57,30,38,42,60,52,66,74,76,47,88,71,52,70,73,55,48,51,52,52,40,53,54,35,34,44,76,57,72,41,71,93,45,43,82,37,41,76,89,76,47,53,73,70,52,50,53,38,48,51,50,29,34,59,50,63,75,70,50,61,62,46,81,39,75,48,81,50,70,97,53,55,73,71,57,32,54,52,51,54,50,50,53,54,56,46,51,76,74,38,94,35,50,76,48,78,45,124

pLDDT: mean 90.03, std 5.75, range [66.88, 97.12]

Nearest PDB structures (foldseek):
  8fee-assembly1_H  TM=9.852E-01  e=4.535E-11  Mycolicibacterium smegmatis MC2 155
  6xgz-assembly4_G  TM=8.511E-01  e=1.665E-08  Escherichia coli LAU-EC10
  6xgz-assembly2_C  TM=8.363E-01  e=2.971E-08  Escherichia coli LAU-EC10
  8tzj-assembly1_A  TM=9.504E-01  e=5.069E-07  Vibrio cholerae
  4p33-assembly1_A  TM=7.920E-01  e=2.453E-05  Escherichia coli K-12

Sequence (104 aa):
SMSLFDNIAFPLREHTRKKESEIRRIVMERIDIVGLLGAEGKLPGEISGGMRKRAGLARALVLDPQIILCDEPDSGLDPVRTAYLSQLLIDLNAQIDATMLIVT